Protein AF-A0A134AX77-F1 (afdb_monomer_lite)

Foldseek 3Di:
DDPVVVLVVQDDPVNLVVLLVVLVVCLVVPLQASLVSLLVLQLSLLQSLCVVLVNRDDPDDDQLRSLVVLCVSLCVVVPVPDPDPVSNVVSVVVSVVLSVLSVVSSVCNVQAHPPDDDDPPDDHDHSVVSVSSSVSSSVSSCVSNVSSVVVVVVVVD

Radius of gyration: 16.75 Å; chains: 1; bounding box: 50×28×46 Å

pLDDT: mean 83.15, std 15.01, range [40.41, 96.81]

Structure (mmCIF, N/CA/C/O backbone):
data_AF-A0A134AX77-F1
#
_entry.id   AF-A0A134AX77-F1
#
loop_
_atom_site.group_PDB
_atom_site.id
_atom_site.type_symbol
_atom_site.label_atom_id
_atom_site.label_alt_id
_atom_site.label_comp_id
_atom_site.label_asym_id
_atom_site.label_entity_id
_atom_site.label_seq_id
_atom_site.pdbx_PDB_ins_code
_atom_site.Cartn_x
_atom_site.Cartn_y
_atom_site.Cartn_z
_atom_site.occupancy
_atom_site.B_iso_or_equiv
_atom_site.auth_seq_id
_atom_site.auth_comp_id
_atom_site.auth_asym_id
_atom_site.auth_atom_id
_atom_site.pdbx_PDB_model_num
ATOM 1 N N . MET A 1 1 ? -23.413 15.682 -12.160 1.00 49.72 1 MET A N 1
ATOM 2 C CA . MET A 1 1 ? -22.556 14.997 -11.178 1.00 49.72 1 MET A CA 1
ATOM 3 C C . MET A 1 1 ? -21.421 15.934 -10.830 1.00 49.72 1 MET A C 1
ATOM 5 O O . MET A 1 1 ? -20.774 16.436 -11.743 1.00 49.72 1 MET A O 1
ATOM 9 N N . SER A 1 2 ? -21.248 16.246 -9.553 1.00 53.41 2 SER A N 1
ATOM 10 C CA . SER A 1 2 ? -20.130 17.052 -9.064 1.00 53.41 2 SER A CA 1
ATOM 11 C C . SER A 1 2 ? -18.805 16.296 -9.217 1.00 53.41 2 SER A C 1
ATOM 13 O O . SER A 1 2 ? -18.777 15.069 -9.271 1.00 53.41 2 SER A O 1
ATOM 15 N N . GLU A 1 3 ? -17.688 17.017 -9.261 1.00 41.66 3 GLU A N 1
ATOM 16 C CA . GLU A 1 3 ? -16.339 16.431 -9.313 1.00 41.66 3 GLU A CA 1
ATOM 17 C C . GLU A 1 3 ? -16.062 15.505 -8.106 1.00 41.66 3 GLU A C 1
ATOM 19 O O . GLU A 1 3 ? -15.388 14.484 -8.237 1.00 41.66 3 GLU A O 1
ATOM 24 N N . ALA A 1 4 ? -16.700 15.789 -6.963 1.00 43.28 4 ALA A N 1
ATOM 25 C CA . ALA A 1 4 ? -16.706 14.941 -5.771 1.00 43.28 4 ALA A CA 1
ATOM 26 C C . ALA A 1 4 ? -17.525 13.641 -5.945 1.00 43.28 4 ALA A C 1
ATOM 28 O O . ALA A 1 4 ? -17.131 12.592 -5.440 1.00 43.28 4 ALA A O 1
ATOM 29 N N . GLU A 1 5 ? -18.629 13.667 -6.700 1.00 41.72 5 GLU A N 1
ATOM 30 C CA . GLU A 1 5 ? -19.400 12.459 -7.053 1.00 41.72 5 GLU A CA 1
ATOM 31 C C . GLU A 1 5 ? -18.671 11.585 -8.085 1.00 41.72 5 GLU A C 1
ATOM 33 O O . GLU A 1 5 ? -18.833 10.368 -8.083 1.00 41.72 5 GLU A O 1
ATOM 38 N N . VAL A 1 6 ? -17.827 12.178 -8.936 1.00 48.06 6 VAL A N 1
ATOM 39 C CA . VAL A 1 6 ? -16.956 11.438 -9.868 1.00 48.06 6 VAL A CA 1
ATOM 40 C C . VAL A 1 6 ? -15.814 10.727 -9.128 1.00 48.06 6 VAL A C 1
ATOM 42 O O . VAL A 1 6 ? -15.389 9.656 -9.557 1.00 48.06 6 VAL A O 1
ATOM 45 N N . LEU A 1 7 ? -15.334 11.283 -8.010 1.00 43.44 7 LEU A N 1
ATOM 46 C CA . LEU A 1 7 ? -14.342 10.641 -7.134 1.00 43.44 7 LEU A CA 1
ATOM 47 C C . LEU A 1 7 ? -14.925 9.443 -6.372 1.00 43.44 7 LEU A C 1
ATOM 49 O O . LEU A 1 7 ? -14.319 8.377 -6.405 1.00 43.44 7 LEU A O 1
ATOM 53 N N . LYS A 1 8 ? -16.152 9.559 -5.843 1.00 40.41 8 LYS A N 1
ATOM 54 C CA . LYS A 1 8 ? -16.873 8.443 -5.192 1.00 40.41 8 LYS A CA 1
ATOM 55 C C . LYS A 1 8 ? -17.097 7.212 -6.083 1.00 40.41 8 LYS A C 1
ATOM 57 O O . LYS A 1 8 ? -17.348 6.128 -5.574 1.00 40.41 8 LYS A O 1
ATOM 62 N N . ILE A 1 9 ? -17.030 7.367 -7.407 1.00 47.91 9 ILE A N 1
ATOM 63 C CA . ILE A 1 9 ? -17.185 6.273 -8.384 1.00 47.91 9 ILE A CA 1
ATOM 64 C C . ILE A 1 9 ? -15.817 5.723 -8.844 1.00 47.91 9 ILE A C 1
ATOM 66 O O . ILE A 1 9 ? -15.750 4.678 -9.485 1.00 47.91 9 ILE A O 1
ATOM 70 N N . LYS A 1 10 ? -14.702 6.403 -8.540 1.00 55.91 10 LYS A N 1
ATOM 71 C CA . LYS A 1 10 ? -13.404 6.163 -9.196 1.00 55.91 10 LYS A CA 1
ATOM 72 C C . LYS A 1 10 ? -12.528 5.102 -8.551 1.00 55.91 10 LYS A C 1
ATOM 74 O O . LYS A 1 10 ? -11.723 4.506 -9.262 1.00 55.91 10 LYS A O 1
ATOM 79 N N . PHE A 1 11 ? -12.634 4.890 -7.246 1.00 73.19 11 PHE A N 1
ATOM 80 C CA . PHE A 1 11 ? -11.764 3.963 -6.534 1.00 73.19 11 PHE A CA 1
ATOM 81 C C . PHE A 1 11 ? -12.623 2.905 -5.841 1.00 73.19 11 PHE A C 1
ATOM 83 O O . PHE A 1 11 ? -1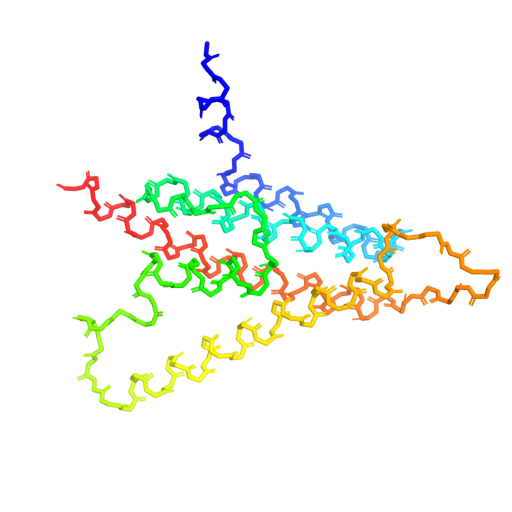3.159 3.107 -4.758 1.00 73.19 11 PHE A O 1
ATOM 90 N N . SER A 1 12 ? -12.804 1.789 -6.538 1.00 82.00 12 SER A N 1
ATOM 91 C CA . SER A 1 12 ? -13.576 0.626 -6.109 1.00 82.00 12 SER A CA 1
ATOM 92 C C . SER A 1 12 ? -12.698 -0.626 -6.094 1.00 82.00 12 SER A C 1
ATOM 94 O O . SER A 1 12 ? -11.565 -0.613 -6.586 1.00 82.00 12 SER A O 1
ATOM 96 N N . SER A 1 13 ? -13.228 -1.742 -5.595 1.00 83.94 13 SER A N 1
ATOM 97 C CA . SER A 1 13 ? -12.543 -3.037 -5.680 1.00 83.94 13 SER A CA 1
ATOM 98 C C . SER A 1 13 ? -12.225 -3.425 -7.134 1.00 83.94 13 SER A C 1
ATOM 100 O O . SER A 1 13 ? -11.155 -3.965 -7.412 1.00 83.94 13 SER A O 1
ATOM 102 N N . GLU A 1 14 ? -13.101 -3.088 -8.085 1.00 87.75 14 GLU A N 1
ATOM 103 C CA . GLU A 1 14 ? -12.871 -3.275 -9.523 1.00 87.75 14 GLU A CA 1
ATOM 104 C C . GLU A 1 14 ? -11.728 -2.393 -10.035 1.00 87.75 14 GLU A C 1
ATOM 106 O O . GLU A 1 14 ? -10.862 -2.877 -10.767 1.00 87.75 14 GLU A O 1
ATOM 111 N N . TYR A 1 15 ? -11.681 -1.119 -9.625 1.00 89.25 15 TYR A N 1
ATOM 112 C CA . TYR A 1 15 ? -10.572 -0.233 -9.976 1.00 89.25 15 TYR A CA 1
ATOM 113 C C . TYR A 1 15 ? -9.244 -0.778 -9.443 1.00 89.25 15 TYR A C 1
ATOM 115 O O . TYR A 1 15 ? -8.286 -0.880 -10.211 1.00 89.25 15 TYR A O 1
ATOM 123 N N . ILE A 1 16 ? -9.196 -1.182 -8.168 1.00 90.25 16 ILE A N 1
ATOM 124 C CA . ILE A 1 16 ? -8.001 -1.771 -7.552 1.00 90.25 16 ILE A CA 1
ATOM 125 C C . ILE A 1 16 ? -7.543 -2.976 -8.371 1.00 90.25 16 ILE A C 1
ATOM 127 O O . ILE A 1 16 ? -6.393 -3.002 -8.800 1.00 90.25 16 ILE A O 1
ATOM 131 N N . ASN A 1 17 ? -8.433 -3.929 -8.660 1.00 90.88 17 ASN A N 1
ATOM 132 C CA . ASN A 1 17 ? -8.090 -5.111 -9.453 1.00 90.88 17 ASN A CA 1
ATOM 133 C C . ASN A 1 17 ? -7.557 -4.738 -10.845 1.00 90.88 17 ASN A C 1
ATOM 135 O O . ASN A 1 17 ? -6.516 -5.248 -11.249 1.00 90.88 17 ASN A O 1
ATOM 139 N N . SER A 1 18 ? -8.175 -3.768 -11.525 1.00 93.00 18 SER A N 1
ATOM 140 C CA . SER A 1 18 ? -7.694 -3.306 -12.834 1.00 93.00 18 SER A CA 1
ATOM 141 C C . SER A 1 18 ?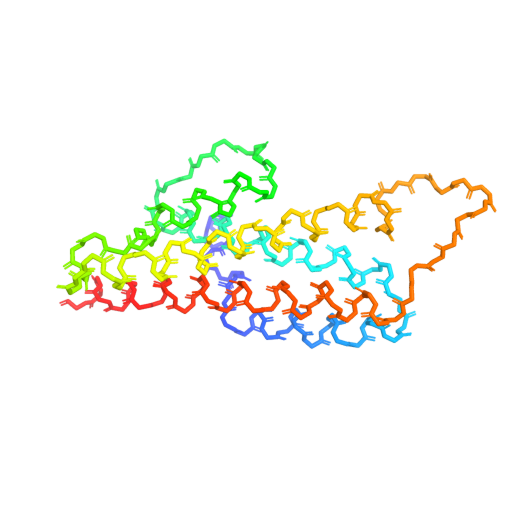 -6.284 -2.700 -12.779 1.00 93.00 18 SER A C 1
ATOM 143 O O . SER A 1 18 ? -5.473 -2.919 -13.679 1.00 93.00 18 SER A O 1
ATOM 145 N N . GLN A 1 19 ? -5.959 -1.958 -11.712 1.00 94.19 19 GLN A N 1
ATOM 146 C CA . GLN A 1 19 ? -4.616 -1.413 -11.511 1.00 94.19 19 GLN A CA 1
ATOM 147 C C . GLN A 1 19 ? -3.608 -2.512 -11.175 1.00 94.19 19 GLN A C 1
ATOM 149 O O . GLN A 1 19 ? -2.466 -2.439 -11.624 1.00 94.19 19 GLN A O 1
ATOM 154 N N . ILE A 1 20 ? -4.016 -3.533 -10.418 1.00 94.00 20 ILE A N 1
ATOM 155 C CA . ILE A 1 20 ? -3.182 -4.700 -10.118 1.00 94.00 20 ILE A CA 1
ATOM 156 C C . ILE A 1 20 ? -2.809 -5.431 -11.405 1.00 94.00 20 ILE A C 1
ATOM 158 O O . ILE A 1 20 ? -1.619 -5.619 -11.655 1.00 94.00 20 ILE A O 1
ATOM 162 N N . ASP A 1 21 ? -3.788 -5.771 -12.241 1.00 94.88 21 ASP A N 1
ATOM 163 C CA . ASP A 1 21 ? -3.549 -6.479 -13.502 1.00 94.88 21 ASP A CA 1
ATOM 164 C C . ASP A 1 21 ? -2.610 -5.678 -14.415 1.00 94.88 21 ASP A C 1
ATOM 166 O O . ASP A 1 21 ? -1.614 -6.202 -14.920 1.00 94.88 21 ASP A O 1
ATOM 170 N N . LEU A 1 22 ? -2.846 -4.366 -14.530 1.00 94.94 22 LEU A N 1
ATOM 171 C CA . LEU A 1 22 ? -1.982 -3.462 -15.286 1.00 94.94 22 LEU A CA 1
ATOM 172 C C . LEU A 1 22 ? -0.539 -3.450 -14.760 1.00 94.94 22 LEU A C 1
ATOM 174 O O . LEU A 1 22 ? 0.408 -3.503 -15.547 1.00 94.94 22 LEU A O 1
ATOM 178 N N . MET A 1 23 ? -0.347 -3.361 -13.442 1.00 95.25 23 MET A N 1
ATOM 179 C CA . MET A 1 23 ? 0.988 -3.382 -12.840 1.00 95.25 23 MET A CA 1
ATOM 180 C C . MET A 1 23 ? 1.699 -4.712 -13.090 1.00 95.25 23 MET A C 1
ATOM 182 O O . MET A 1 23 ? 2.889 -4.702 -13.405 1.00 95.25 23 MET A O 1
ATOM 186 N N . LEU A 1 24 ? 0.986 -5.838 -12.984 1.00 94.19 24 LEU A N 1
ATOM 187 C CA . LEU A 1 24 ? 1.537 -7.170 -13.234 1.00 94.19 24 LEU A CA 1
ATOM 188 C C . LEU A 1 24 ? 1.996 -7.328 -14.690 1.00 94.19 24 LEU A C 1
ATOM 190 O O . LEU A 1 24 ? 3.094 -7.825 -14.925 1.00 94.19 24 LEU A O 1
ATOM 194 N N . GLU A 1 25 ? 1.234 -6.826 -15.665 1.00 94.50 25 GLU A N 1
ATOM 195 C CA . GLU A 1 25 ? 1.682 -6.791 -17.065 1.00 94.50 25 GLU A CA 1
ATOM 196 C C . GLU A 1 25 ? 2.895 -5.868 -17.274 1.00 94.50 25 GLU A C 1
ATOM 198 O O . GLU A 1 25 ? 3.804 -6.158 -18.063 1.00 94.50 25 GLU A O 1
ATOM 203 N N . MET A 1 26 ? 2.921 -4.727 -16.581 1.00 92.50 26 MET A N 1
ATOM 204 C CA . MET A 1 26 ? 3.993 -3.742 -16.709 1.00 92.50 26 MET A CA 1
ATOM 205 C C . MET A 1 26 ? 5.315 -4.208 -16.117 1.00 92.50 26 MET A C 1
ATOM 207 O O . MET A 1 26 ? 6.356 -3.773 -16.600 1.00 92.50 26 MET A O 1
ATOM 211 N N . VAL A 1 27 ? 5.309 -5.101 -15.130 1.00 93.25 27 VAL A N 1
ATOM 212 C CA . VAL A 1 27 ? 6.542 -5.678 -14.577 1.00 93.25 27 VAL A CA 1
ATOM 213 C C . VAL A 1 27 ? 7.431 -6.265 -15.679 1.00 93.25 27 VAL A C 1
ATOM 215 O O . VAL A 1 27 ? 8.649 -6.106 -15.622 1.00 93.25 27 VAL A O 1
ATOM 218 N N . ASP A 1 28 ? 6.841 -6.905 -16.691 1.00 89.12 28 ASP A N 1
ATOM 219 C CA . ASP A 1 28 ? 7.578 -7.490 -17.813 1.00 89.12 28 ASP A CA 1
ATOM 220 C C . ASP A 1 28 ? 7.906 -6.479 -18.912 1.00 89.12 28 ASP A C 1
ATOM 222 O O . ASP A 1 28 ? 9.008 -6.477 -19.462 1.00 89.12 28 ASP A O 1
ATOM 226 N N . ARG A 1 29 ? 6.949 -5.609 -19.244 1.00 91.38 29 ARG A N 1
ATOM 227 C CA . ARG A 1 29 ? 7.072 -4.688 -20.384 1.00 91.38 29 ARG A CA 1
ATOM 228 C C . ARG A 1 29 ? 7.872 -3.432 -20.054 1.00 91.38 29 ARG A C 1
ATOM 230 O O . ARG A 1 29 ? 8.618 -2.931 -20.891 1.00 91.38 29 ARG A O 1
ATOM 237 N N . ASN A 1 30 ? 7.675 -2.889 -18.857 1.00 90.94 30 ASN A N 1
ATOM 238 C CA . ASN A 1 30 ? 8.284 -1.653 -18.387 1.00 90.94 30 ASN A CA 1
ATOM 239 C C . ASN A 1 30 ? 8.355 -1.623 -16.842 1.00 90.94 30 ASN A C 1
ATOM 241 O O . ASN A 1 30 ? 7.520 -0.983 -16.192 1.00 90.94 30 ASN A O 1
ATOM 245 N N . PRO A 1 31 ? 9.376 -2.271 -16.243 1.00 91.38 31 PRO A N 1
ATOM 246 C CA . PRO A 1 31 ? 9.553 -2.335 -14.790 1.00 91.38 31 PRO A CA 1
ATOM 247 C C . PRO A 1 31 ? 9.554 -0.961 -14.100 1.00 91.38 31 PRO A C 1
ATOM 249 O O . PRO A 1 31 ? 9.077 -0.820 -12.978 1.00 91.38 31 PRO A O 1
ATOM 252 N N . THR A 1 32 ? 10.079 0.068 -14.772 1.00 90.12 32 THR A N 1
ATOM 253 C CA . THR A 1 32 ? 10.119 1.439 -14.246 1.00 90.12 32 THR A CA 1
ATOM 254 C C . THR A 1 32 ? 8.721 2.040 -14.095 1.00 90.12 32 THR A C 1
ATOM 256 O O . THR A 1 32 ? 8.439 2.676 -13.078 1.00 90.12 32 THR A O 1
ATOM 259 N N . GLU A 1 33 ? 7.839 1.828 -15.072 1.00 91.50 33 GLU A N 1
ATOM 260 C CA . GLU A 1 33 ? 6.441 2.265 -14.976 1.00 91.50 33 GLU A CA 1
ATOM 261 C C . GLU A 1 33 ? 5.672 1.477 -13.915 1.00 91.50 33 GLU A C 1
ATOM 263 O O . GLU A 1 33 ? 4.917 2.073 -13.149 1.00 91.50 33 GLU A O 1
ATOM 268 N N . ALA A 1 34 ? 5.921 0.167 -13.792 1.00 93.94 34 ALA A N 1
ATOM 269 C CA . ALA A 1 34 ? 5.301 -0.652 -12.749 1.00 93.94 34 ALA A CA 1
ATOM 270 C C . ALA A 1 34 ? 5.570 -0.085 -11.341 1.00 93.94 34 ALA A C 1
ATOM 272 O O . ALA A 1 34 ? 4.645 0.066 -10.549 1.00 93.94 34 ALA A O 1
ATOM 273 N N . ILE A 1 35 ? 6.813 0.324 -11.053 1.00 93.19 35 ILE A N 1
ATOM 274 C CA . ILE A 1 35 ? 7.187 0.955 -9.773 1.00 93.19 35 ILE A CA 1
ATOM 275 C C . ILE A 1 35 ? 6.458 2.293 -9.566 1.00 93.19 35 ILE A C 1
ATOM 277 O O . ILE A 1 35 ? 6.018 2.599 -8.456 1.00 93.19 35 ILE A O 1
ATOM 281 N N . GLY A 1 36 ? 6.330 3.102 -10.624 1.00 92.88 36 GLY A N 1
ATOM 282 C CA . GLY A 1 36 ? 5.571 4.354 -10.582 1.00 92.88 36 GLY A CA 1
ATOM 283 C C . GLY A 1 36 ? 4.116 4.115 -10.182 1.00 92.88 36 GLY A C 1
ATOM 284 O O . GLY A 1 36 ? 3.632 4.711 -9.217 1.00 92.88 36 GLY A O 1
ATOM 285 N N . LYS A 1 37 ? 3.465 3.159 -10.850 1.00 93.81 37 LYS A N 1
ATOM 286 C CA . LYS A 1 37 ? 2.077 2.772 -10.579 1.00 93.81 37 LYS A CA 1
ATOM 287 C C . LYS A 1 37 ? 1.868 2.182 -9.193 1.00 93.81 37 LYS A C 1
ATOM 289 O O . LYS A 1 37 ? 0.855 2.482 -8.569 1.00 93.81 37 LYS A O 1
ATOM 294 N N . SER A 1 38 ? 2.834 1.433 -8.662 1.00 95.50 38 SER A N 1
ATOM 295 C CA . SER A 1 38 ? 2.772 0.925 -7.285 1.00 95.50 38 SER A CA 1
ATOM 296 C C . SER A 1 38 ? 2.598 2.042 -6.261 1.00 95.50 38 SER A C 1
ATOM 298 O O . SER A 1 38 ? 1.818 1.903 -5.319 1.00 95.50 38 SER A O 1
ATOM 300 N N . LYS A 1 39 ? 3.304 3.164 -6.447 1.00 94.44 39 LYS A N 1
ATOM 301 C CA . LYS A 1 39 ? 3.152 4.351 -5.600 1.00 94.44 39 LYS A CA 1
ATOM 302 C C . LYS A 1 39 ? 1.795 5.022 -5.824 1.00 94.44 39 LYS A C 1
ATOM 304 O O . LYS A 1 39 ? 1.124 5.346 -4.850 1.00 94.44 39 LYS A O 1
ATOM 309 N N . GLU A 1 40 ? 1.400 5.223 -7.079 1.00 93.94 40 GLU A N 1
ATOM 310 C CA . GLU A 1 40 ? 0.150 5.911 -7.437 1.00 93.94 40 GLU A CA 1
ATOM 311 C C . GLU A 1 40 ? -1.098 5.179 -6.932 1.00 93.94 40 GLU A C 1
ATOM 313 O O . GLU A 1 40 ? -2.000 5.823 -6.394 1.00 93.94 40 GLU A O 1
ATOM 318 N N . LEU A 1 41 ? -1.139 3.846 -7.048 1.00 95.06 41 LEU A N 1
ATOM 319 C CA . LEU A 1 41 ? -2.234 3.027 -6.525 1.00 95.06 41 LEU A CA 1
ATOM 320 C C . LEU A 1 41 ? -2.377 3.214 -5.013 1.00 95.06 41 LEU A C 1
ATOM 322 O O . LEU A 1 41 ? -3.476 3.463 -4.520 1.00 95.06 41 LEU A O 1
ATOM 326 N N . LEU A 1 42 ? -1.261 3.134 -4.287 1.00 95.38 42 LEU A N 1
ATOM 327 C CA . LEU A 1 42 ? -1.259 3.263 -2.836 1.00 95.38 42 LEU A CA 1
ATOM 328 C C . LEU A 1 42 ? -1.651 4.681 -2.386 1.00 95.38 42 LEU A C 1
ATOM 330 O O . LEU A 1 42 ? -2.443 4.828 -1.459 1.00 95.38 42 LEU A O 1
ATOM 334 N N . GLU A 1 43 ? -1.154 5.727 -3.058 1.00 93.62 43 GLU A N 1
ATOM 335 C CA . GLU A 1 43 ? -1.564 7.113 -2.784 1.00 93.62 43 GLU A CA 1
ATOM 336 C C . GLU A 1 43 ? -3.057 7.325 -3.044 1.00 93.62 43 GLU A C 1
ATOM 338 O O . GLU A 1 43 ? -3.726 7.985 -2.250 1.00 93.62 43 GLU A O 1
ATOM 343 N N . SER A 1 44 ? -3.575 6.756 -4.133 1.00 92.62 44 SER A N 1
ATOM 344 C CA . SER A 1 44 ? -4.992 6.852 -4.489 1.00 92.62 44 SER A CA 1
ATOM 345 C C . SER A 1 44 ? -5.869 6.147 -3.455 1.00 92.62 44 SER A C 1
ATOM 347 O O . SER A 1 44 ? -6.835 6.741 -2.989 1.00 92.62 44 SER A O 1
ATOM 349 N N . CYS A 1 45 ? -5.475 4.945 -3.017 1.00 94.56 45 CYS A N 1
ATOM 350 C CA . CYS A 1 45 ? -6.171 4.194 -1.972 1.00 94.56 45 CYS A CA 1
ATOM 351 C C . CYS A 1 45 ? -6.271 4.987 -0.669 1.00 94.56 45 CYS A C 1
ATOM 353 O O . CYS A 1 45 ? -7.358 5.225 -0.150 1.00 94.56 45 CYS A O 1
ATOM 355 N N . CYS A 1 46 ? -5.130 5.455 -0.161 1.00 93.31 46 CYS A N 1
ATOM 356 C CA . CYS A 1 46 ? -5.086 6.198 1.089 1.00 93.31 46 CYS A CA 1
ATOM 357 C C . CYS A 1 46 ? -5.890 7.503 1.030 1.00 93.31 46 CYS A C 1
ATOM 359 O O . CYS A 1 46 ? -6.600 7.831 1.978 1.00 93.31 46 CYS A O 1
ATOM 361 N N . LYS A 1 47 ? -5.791 8.249 -0.081 1.00 90.81 47 LYS A N 1
ATOM 362 C CA . LYS A 1 47 ? -6.583 9.470 -0.280 1.00 90.81 47 LYS A CA 1
ATOM 363 C C . LYS A 1 47 ? -8.071 9.160 -0.269 1.00 90.81 47 LYS A C 1
ATOM 365 O O . LYS A 1 47 ? -8.811 9.846 0.425 1.00 90.81 47 LYS A O 1
ATOM 370 N N . GLU A 1 48 ? -8.498 8.124 -0.987 1.00 90.69 48 GLU A N 1
ATOM 371 C CA . GLU A 1 48 ? -9.908 7.749 -1.037 1.00 90.69 48 GLU A CA 1
ATOM 372 C C . GLU A 1 48 ? -10.446 7.371 0.348 1.00 90.69 48 GLU A C 1
ATOM 374 O O . GLU A 1 48 ? -11.496 7.866 0.755 1.00 90.69 48 GLU A O 1
ATOM 379 N N . ILE A 1 49 ? -9.710 6.555 1.106 1.00 91.81 49 ILE A N 1
ATOM 380 C CA . ILE A 1 49 ? -10.103 6.151 2.462 1.00 91.81 49 ILE A CA 1
ATOM 381 C C . ILE A 1 49 ? -10.258 7.377 3.370 1.00 91.81 49 ILE A C 1
ATOM 383 O O . ILE A 1 49 ? -11.307 7.564 3.987 1.00 91.81 49 ILE A O 1
ATOM 387 N N . CYS A 1 50 ? -9.246 8.250 3.432 1.00 89.50 50 CYS A N 1
ATOM 388 C CA . CYS A 1 50 ? -9.311 9.452 4.266 1.00 89.50 50 CYS A CA 1
ATOM 389 C C . CYS A 1 50 ? -10.439 10.400 3.828 1.00 89.50 50 CYS A C 1
ATOM 391 O O . CYS A 1 50 ? -11.097 10.998 4.679 1.00 89.50 50 CYS A O 1
ATOM 393 N N . ASN A 1 51 ? -10.697 10.518 2.520 1.00 87.19 51 ASN A N 1
ATOM 394 C CA . ASN A 1 51 ? -11.793 11.328 1.986 1.00 87.19 51 ASN A CA 1
ATOM 395 C C . ASN A 1 51 ? -13.160 10.799 2.431 1.00 87.19 51 ASN A C 1
ATOM 397 O O . ASN A 1 51 ? -13.995 11.585 2.877 1.00 87.19 51 ASN A O 1
ATOM 401 N N . ASN A 1 52 ? -13.386 9.484 2.337 1.00 88.25 52 ASN A N 1
ATOM 402 C CA . ASN A 1 52 ? -14.661 8.870 2.721 1.00 88.25 52 ASN A CA 1
ATOM 403 C C . ASN A 1 52 ? -14.898 8.907 4.235 1.00 88.25 52 ASN A C 1
ATOM 405 O O . ASN A 1 52 ? -16.042 9.022 4.667 1.00 88.25 52 ASN A O 1
ATOM 409 N N . LEU A 1 53 ? -13.834 8.879 5.040 1.00 87.75 53 LEU A N 1
ATOM 410 C CA . LEU A 1 53 ? -13.920 9.026 6.497 1.00 87.75 53 LEU A CA 1
ATOM 411 C C . LEU A 1 53 ? -14.002 10.492 6.965 1.00 87.75 53 LEU A C 1
ATOM 413 O O . LEU A 1 53 ? -14.107 10.740 8.162 1.00 87.75 53 LEU A O 1
ATOM 417 N N . GLY A 1 54 ? -13.966 11.468 6.049 1.00 82.50 54 GLY A N 1
ATOM 418 C CA . GLY A 1 54 ? -14.033 12.897 6.382 1.00 82.50 54 GLY A CA 1
ATOM 419 C C . GLY A 1 54 ? -12.753 13.469 7.007 1.00 82.50 54 GLY A C 1
ATOM 420 O O . GLY A 1 54 ? -12.747 14.608 7.463 1.00 82.50 54 GLY A O 1
ATOM 421 N N . GLU A 1 55 ? -11.653 12.719 6.984 1.00 77.50 55 GLU A N 1
ATOM 422 C CA . GLU A 1 55 ? -10.360 13.049 7.604 1.00 77.50 55 GLU A CA 1
ATOM 423 C C . GLU A 1 55 ? -9.378 13.668 6.593 1.00 77.50 55 GLU A C 1
ATOM 425 O O . GLU A 1 55 ? -8.161 13.468 6.645 1.00 77.50 55 GLU A O 1
ATOM 430 N N . ASN A 1 56 ? -9.908 14.408 5.618 1.00 64.62 56 ASN A N 1
ATOM 431 C CA . ASN A 1 56 ? -9.135 14.936 4.503 1.00 64.62 56 ASN A CA 1
ATOM 432 C C . ASN A 1 56 ? -8.088 15.953 5.000 1.00 64.62 56 ASN A C 1
ATOM 434 O O . ASN A 1 56 ? -8.398 17.100 5.332 1.00 64.62 56 ASN A O 1
ATOM 438 N N . LYS A 1 57 ? -6.826 15.522 5.095 1.00 62.50 57 LYS A N 1
ATOM 439 C CA . LYS A 1 57 ? -5.701 16.363 5.515 1.00 62.50 57 LYS A CA 1
ATOM 440 C C . LYS A 1 57 ? -4.839 16.732 4.316 1.00 62.50 57 LYS A C 1
ATOM 442 O O . LYS A 1 57 ? -4.405 15.853 3.587 1.00 62.50 57 LYS A O 1
ATOM 447 N N . LYS A 1 58 ? -4.535 18.037 4.221 1.00 60.62 58 LYS A N 1
ATOM 448 C CA . LYS A 1 58 ? -3.509 18.722 3.398 1.00 60.62 58 LYS A CA 1
ATOM 449 C C . LYS A 1 58 ? -3.072 17.980 2.123 1.00 60.62 58 LYS A C 1
ATOM 451 O O . LYS A 1 58 ? -2.319 17.016 2.202 1.00 60.62 58 LYS A O 1
ATOM 456 N N . ASP A 1 59 ? -3.333 18.583 0.964 1.00 63.91 59 ASP A N 1
ATOM 457 C CA . ASP A 1 59 ? -3.033 18.062 -0.387 1.00 63.91 59 ASP A CA 1
ATOM 458 C C . ASP A 1 59 ? -1.587 17.593 -0.679 1.00 63.91 59 ASP A C 1
ATOM 460 O O . ASP A 1 59 ? -1.344 16.957 -1.702 1.00 63.91 59 ASP A O 1
ATOM 464 N N . ASN A 1 60 ? -0.616 17.845 0.205 1.00 72.12 60 ASN A N 1
ATOM 465 C CA . ASN A 1 60 ? 0.815 17.644 -0.052 1.00 72.12 60 ASN A CA 1
ATOM 466 C C . ASN A 1 60 ? 1.515 16.677 0.922 1.00 72.12 60 ASN A C 1
ATOM 468 O O . ASN A 1 60 ? 2.709 16.827 1.196 1.00 72.12 60 ASN A O 1
ATOM 472 N N . LEU A 1 61 ? 0.805 15.692 1.477 1.00 81.81 61 LEU A N 1
ATOM 473 C CA . LEU A 1 61 ? 1.453 14.648 2.278 1.00 81.81 61 LEU A CA 1
ATOM 474 C C . LEU A 1 61 ? 2.342 13.748 1.409 1.00 81.81 61 LEU A C 1
ATOM 476 O O . LEU A 1 61 ? 1.947 13.303 0.332 1.00 81.81 61 LEU A O 1
ATOM 480 N N . LYS A 1 62 ? 3.542 13.427 1.908 1.00 87.94 62 LYS A N 1
ATOM 481 C CA . LYS A 1 62 ? 4.369 12.359 1.327 1.00 87.94 62 LYS A CA 1
ATOM 482 C C . LYS A 1 62 ? 3.685 11.009 1.546 1.00 87.94 62 LYS A C 1
ATOM 484 O O . LYS A 1 62 ? 3.029 10.826 2.571 1.00 87.94 62 LYS A O 1
ATOM 489 N N . LEU A 1 63 ? 3.931 10.035 0.666 1.00 90.12 63 LEU A N 1
ATOM 490 C CA . LEU A 1 63 ? 3.326 8.699 0.750 1.00 90.12 63 LEU A CA 1
ATOM 491 C C . LEU A 1 63 ? 3.431 8.074 2.157 1.00 90.12 63 LEU A C 1
ATOM 493 O O . LEU A 1 63 ? 2.442 7.599 2.702 1.00 90.12 63 LEU A O 1
ATOM 497 N N . THR A 1 64 ? 4.603 8.123 2.793 1.00 90.19 64 THR A N 1
ATOM 498 C CA . THR A 1 64 ? 4.794 7.554 4.141 1.00 90.19 64 THR A CA 1
ATOM 499 C C . THR A 1 64 ? 3.968 8.250 5.221 1.00 90.19 64 THR A C 1
ATOM 501 O O . THR A 1 64 ? 3.553 7.612 6.184 1.00 90.19 64 THR A O 1
ATOM 504 N N . GLN A 1 65 ? 3.724 9.554 5.084 1.00 91.00 65 GLN A N 1
ATOM 505 C CA . GLN A 1 65 ? 2.856 10.301 5.994 1.00 91.00 65 GLN A CA 1
ATOM 506 C C . GLN A 1 65 ? 1.394 9.951 5.731 1.00 91.00 65 GLN A C 1
ATOM 508 O O . GLN A 1 65 ? 0.650 9.705 6.671 1.00 91.00 65 GLN A O 1
ATOM 513 N N . LEU A 1 66 ? 1.013 9.871 4.458 1.00 92.38 66 LEU A N 1
ATOM 514 C CA . LEU A 1 66 ? -0.334 9.530 4.030 1.00 92.38 66 LEU A CA 1
ATOM 515 C C . LEU A 1 66 ? -0.753 8.128 4.514 1.00 92.38 66 LEU A C 1
ATOM 517 O O . LEU A 1 66 ? -1.830 7.982 5.085 1.00 92.38 66 LEU A O 1
ATOM 521 N N . VAL A 1 67 ? 0.118 7.120 4.391 1.00 93.88 67 VAL A N 1
ATOM 522 C CA . VAL A 1 67 ? -0.140 5.759 4.903 1.00 93.88 67 VAL A CA 1
ATOM 523 C C . VAL A 1 67 ? -0.303 5.758 6.425 1.00 93.88 67 VAL A C 1
ATOM 525 O O . VAL A 1 67 ? -1.262 5.184 6.937 1.00 93.88 67 VAL A O 1
ATOM 528 N N . LYS A 1 68 ? 0.575 6.455 7.162 1.00 91.44 68 LYS A N 1
ATOM 529 C CA . LYS A 1 68 ? 0.455 6.587 8.625 1.00 91.44 68 LYS A CA 1
ATOM 530 C C . LYS A 1 68 ? -0.858 7.238 9.046 1.00 91.44 68 LYS A C 1
ATOM 532 O O . LYS A 1 68 ? -1.476 6.785 10.001 1.00 91.44 68 LYS A O 1
ATOM 537 N N . GLU A 1 69 ? -1.269 8.302 8.364 1.00 91.06 69 GLU A N 1
ATOM 538 C CA . GLU A 1 69 ? -2.554 8.945 8.641 1.00 91.06 69 GLU A CA 1
ATOM 539 C C . GLU A 1 69 ? -3.723 8.023 8.282 1.00 91.06 69 GLU A C 1
ATOM 541 O O . GLU A 1 69 ? -4.677 7.961 9.046 1.00 91.06 69 GLU A O 1
ATOM 546 N N . THR A 1 70 ? -3.623 7.231 7.212 1.00 93.38 70 THR A N 1
ATOM 547 C CA . THR A 1 70 ? -4.664 6.253 6.844 1.00 93.38 70 THR A CA 1
ATOM 548 C C . THR A 1 70 ? -4.856 5.204 7.939 1.00 93.38 70 THR A C 1
ATOM 550 O O . THR A 1 70 ? -5.985 4.965 8.353 1.00 93.38 70 THR A O 1
ATOM 553 N N . PHE A 1 71 ? -3.768 4.641 8.486 1.00 92.44 71 PHE A N 1
ATOM 554 C CA . PHE A 1 71 ? -3.851 3.735 9.641 1.00 92.44 71 PHE A CA 1
ATOM 555 C C . PHE A 1 71 ? -4.553 4.392 10.838 1.00 92.44 71 PHE A C 1
ATOM 557 O O . PHE A 1 71 ? -5.373 3.751 11.488 1.00 92.44 71 PHE A O 1
ATOM 564 N N . LYS A 1 72 ? -4.292 5.679 11.107 1.00 89.62 72 LYS A N 1
ATOM 565 C CA . LYS A 1 72 ? -4.986 6.417 12.176 1.00 89.62 72 LYS A CA 1
ATOM 566 C C . LYS A 1 72 ? -6.472 6.621 11.881 1.00 89.62 72 LYS A C 1
ATOM 568 O O . LYS A 1 72 ? -7.279 6.431 12.782 1.00 89.62 72 LYS A O 1
ATOM 573 N N . CYS A 1 73 ? -6.832 6.982 10.647 1.00 89.50 73 CYS A N 1
ATOM 574 C CA . CYS A 1 73 ? -8.228 7.175 10.235 1.00 89.50 73 CYS A CA 1
ATOM 575 C C . CYS A 1 73 ? -9.029 5.876 10.383 1.00 89.50 73 CYS A C 1
ATOM 577 O O . CYS A 1 73 ? -10.148 5.885 10.885 1.00 89.50 73 CYS A O 1
ATOM 579 N N . LEU A 1 74 ? -8.410 4.752 10.017 1.00 90.19 74 LEU A N 1
ATOM 580 C CA . LEU A 1 74 ? -8.968 3.411 10.182 1.00 90.19 74 LEU A CA 1
ATOM 581 C C . LEU A 1 74 ? -8.919 2.902 11.628 1.00 90.19 74 LEU A C 1
ATOM 583 O O . LEU A 1 74 ? -9.422 1.816 11.897 1.00 90.19 74 LEU A O 1
ATOM 587 N N . LYS A 1 75 ? -8.319 3.663 12.555 1.00 88.25 75 LYS A N 1
ATOM 588 C CA . LYS A 1 75 ? -8.077 3.261 13.945 1.00 88.25 75 LYS A CA 1
ATOM 589 C C . LYS A 1 75 ? -7.377 1.903 14.010 1.00 88.25 75 LYS A C 1
ATOM 591 O O . LYS A 1 75 ? -7.884 0.985 14.630 1.00 88.25 75 LYS A O 1
ATOM 596 N N . ILE A 1 76 ? -6.243 1.753 13.327 1.00 87.19 76 ILE A N 1
ATOM 597 C CA . ILE A 1 76 ? -5.451 0.517 13.312 1.00 87.19 76 ILE A CA 1
ATOM 598 C C . ILE A 1 76 ? -4.109 0.742 14.038 1.00 87.19 76 ILE A C 1
ATOM 600 O O . ILE A 1 76 ? -3.360 1.647 13.650 1.00 87.19 76 ILE A O 1
ATOM 604 N N . PRO A 1 77 ? -3.745 -0.116 15.015 1.00 76.56 77 PRO A N 1
ATOM 605 C CA . PRO A 1 77 ? -4.604 -1.133 15.634 1.00 76.56 77 PRO A CA 1
ATOM 606 C C . PRO A 1 77 ? -5.814 -0.500 16.328 1.00 76.56 77 PRO A C 1
ATOM 608 O O . PRO A 1 77 ? -5.724 0.615 16.844 1.00 76.56 77 PRO A O 1
ATOM 611 N N . ASN A 1 78 ? -6.944 -1.208 16.330 1.00 73.25 78 ASN A N 1
ATOM 612 C CA . ASN A 1 78 ? -8.155 -0.718 16.976 1.00 73.25 78 ASN A CA 1
ATOM 613 C C . ASN A 1 78 ? -8.028 -0.924 18.475 1.00 73.25 78 ASN A C 1
ATOM 615 O O . ASN A 1 78 ? -8.201 -2.036 18.961 1.00 73.25 78 ASN A O 1
ATOM 619 N N . GLU A 1 79 ? -7.752 0.163 19.195 1.00 66.50 79 GLU A N 1
ATOM 620 C CA . GLU A 1 79 ? -7.572 0.153 20.650 1.00 66.50 79 GLU A CA 1
ATOM 621 C C . GLU A 1 79 ? -8.752 -0.491 21.397 1.00 66.50 79 GLU A C 1
ATOM 623 O O . GLU A 1 79 ? -8.557 -1.066 22.461 1.00 66.50 79 GLU A O 1
ATOM 628 N N . ASN A 1 80 ? -9.957 -0.475 20.813 1.00 63.97 80 ASN A N 1
ATOM 629 C CA . ASN A 1 80 ? -11.159 -1.063 21.407 1.00 63.97 80 ASN A CA 1
ATOM 630 C C . ASN A 1 80 ? -11.373 -2.550 21.064 1.00 63.97 80 ASN A C 1
ATOM 632 O O . ASN A 1 80 ? -12.303 -3.154 21.593 1.00 63.97 80 ASN A O 1
ATOM 636 N N . MET A 1 81 ? -10.577 -3.128 20.158 1.00 63.22 81 MET A N 1
ATOM 637 C CA . MET A 1 81 ? -10.654 -4.545 19.759 1.00 63.22 81 MET A CA 1
ATOM 638 C C . MET A 1 81 ? -9.424 -5.360 20.161 1.00 63.22 81 MET A C 1
ATOM 640 O O . MET A 1 81 ? -9.427 -6.571 19.970 1.00 63.22 81 MET A O 1
ATOM 644 N N . ILE A 1 82 ? -8.398 -4.719 20.720 1.00 67.38 82 ILE A N 1
ATOM 645 C CA . ILE A 1 82 ? -7.238 -5.409 21.283 1.00 67.38 82 ILE A CA 1
ATOM 646 C C . ILE A 1 82 ? -7.701 -6.254 22.473 1.00 67.38 82 ILE A C 1
ATOM 648 O O . ILE A 1 82 ? -8.235 -5.724 23.449 1.00 67.38 82 ILE A O 1
ATOM 652 N N . ILE A 1 83 ? -7.473 -7.563 22.394 1.00 67.69 83 ILE A N 1
ATOM 653 C CA . ILE A 1 83 ? -7.848 -8.530 23.428 1.00 67.69 83 ILE A CA 1
ATOM 654 C C . ILE A 1 83 ? -6.820 -8.508 24.570 1.00 67.69 83 ILE A C 1
ATOM 656 O O . ILE A 1 83 ? -7.201 -8.629 25.736 1.00 67.69 83 ILE A O 1
ATOM 660 N N . ASP A 1 84 ? -5.529 -8.315 24.257 1.00 81.38 84 ASP A N 1
ATOM 661 C CA . ASP A 1 84 ? -4.446 -8.186 25.241 1.00 81.38 84 ASP A CA 1
ATOM 662 C C . ASP A 1 84 ? -3.204 -7.404 24.737 1.00 81.38 84 ASP A C 1
ATOM 664 O O . ASP A 1 84 ? -3.067 -7.061 23.561 1.00 81.38 84 ASP A O 1
ATOM 668 N N . GLU A 1 85 ? -2.257 -7.130 25.645 1.00 85.00 85 GLU A N 1
ATOM 669 C CA . GLU A 1 85 ? -0.997 -6.423 25.341 1.00 85.00 85 GLU A CA 1
ATOM 670 C C . GLU A 1 85 ? -0.108 -7.145 24.308 1.00 85.00 85 GLU A C 1
ATOM 672 O O .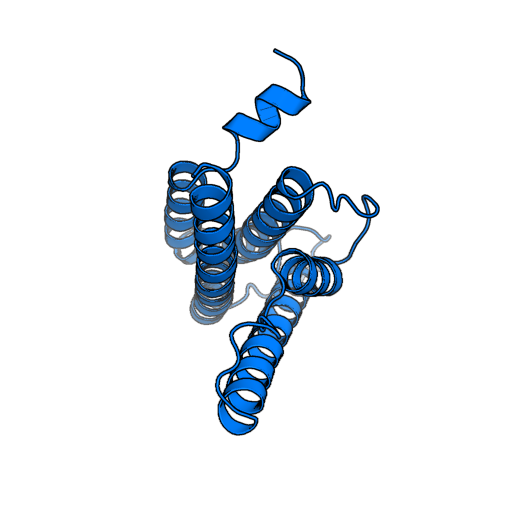 GLU A 1 85 ? 0.702 -6.512 23.621 1.00 85.00 85 GLU A O 1
ATOM 677 N N . THR A 1 86 ? -0.224 -8.471 24.191 1.00 87.94 86 THR A N 1
ATOM 678 C CA . THR A 1 86 ? 0.555 -9.262 23.231 1.00 87.94 86 THR A CA 1
ATOM 679 C C . THR A 1 86 ? 0.033 -9.041 21.818 1.00 87.94 86 THR A C 1
ATOM 681 O O . THR A 1 86 ? 0.830 -8.801 20.907 1.00 87.94 86 THR A O 1
ATOM 684 N N . GLU A 1 87 ? -1.286 -9.072 21.637 1.00 84.56 87 GLU A N 1
ATOM 685 C CA . GLU A 1 87 ? -1.933 -8.763 20.365 1.00 84.56 87 GLU A CA 1
ATOM 686 C C . GLU A 1 87 ? -1.581 -7.346 19.897 1.00 84.56 87 GLU A C 1
ATOM 688 O O . GLU A 1 87 ? -1.107 -7.177 18.770 1.00 84.56 87 GLU A O 1
ATOM 693 N N . ASP A 1 88 ? -1.702 -6.343 20.776 1.00 85.25 88 ASP A N 1
ATOM 694 C CA . ASP A 1 88 ? -1.340 -4.952 20.466 1.00 85.25 88 ASP A CA 1
ATOM 695 C C . ASP A 1 88 ? 0.091 -4.844 19.926 1.00 85.25 88 ASP A C 1
ATOM 697 O O . ASP A 1 88 ? 0.348 -4.241 18.879 1.00 85.25 88 ASP A O 1
ATOM 701 N N . LYS A 1 89 ? 1.041 -5.487 20.614 1.00 88.69 89 LYS A N 1
ATOM 702 C CA . LYS A 1 89 ? 2.450 -5.482 20.221 1.00 88.69 89 LYS A CA 1
ATOM 703 C C . LYS A 1 89 ? 2.664 -6.119 18.847 1.00 88.69 89 LYS A C 1
ATOM 705 O O . LYS A 1 89 ? 3.432 -5.579 18.045 1.00 88.69 89 LYS A O 1
ATOM 710 N N . ILE A 1 90 ? 2.003 -7.243 18.565 1.00 89.88 90 ILE A N 1
ATOM 711 C CA . ILE A 1 90 ? 2.110 -7.946 17.278 1.00 89.88 90 ILE A CA 1
ATOM 712 C C . ILE A 1 90 ? 1.538 -7.082 16.150 1.00 89.88 90 ILE A C 1
ATOM 714 O O . ILE A 1 90 ? 2.200 -6.889 15.126 1.00 89.88 90 ILE A O 1
ATOM 718 N N . VAL A 1 91 ? 0.351 -6.500 16.337 1.00 86.56 91 VAL A N 1
ATOM 719 C CA . VAL A 1 91 ? -0.277 -5.660 15.308 1.00 86.56 91 VAL A CA 1
ATOM 720 C C . VAL A 1 91 ? 0.537 -4.383 15.076 1.00 86.56 91 VAL A C 1
ATOM 722 O O . VAL A 1 91 ? 0.779 -4.006 13.925 1.00 86.56 91 VAL A O 1
ATOM 725 N N . LYS A 1 92 ? 1.060 -3.747 16.132 1.00 88.00 92 LYS A N 1
ATOM 726 C CA . LYS A 1 92 ? 1.980 -2.598 16.013 1.00 88.00 92 LYS A CA 1
ATOM 727 C C . LYS A 1 92 ? 3.258 -2.948 15.257 1.00 88.00 92 LYS A C 1
ATOM 729 O O . LYS A 1 92 ? 3.725 -2.152 14.443 1.00 88.00 92 LYS A O 1
ATOM 734 N N . GLN A 1 93 ? 3.815 -4.137 15.477 1.00 92.69 93 GLN A N 1
ATOM 735 C CA . GLN A 1 93 ? 4.978 -4.602 14.725 1.00 92.69 93 GLN A CA 1
ATOM 736 C C . GLN A 1 93 ? 4.658 -4.739 13.229 1.00 92.69 93 GLN A C 1
ATOM 738 O O . GLN A 1 93 ? 5.396 -4.205 12.399 1.00 92.69 93 GLN A O 1
ATOM 743 N N . ILE A 1 94 ? 3.548 -5.396 12.879 1.00 91.31 94 ILE A N 1
ATOM 744 C CA . ILE A 1 94 ? 3.141 -5.611 11.481 1.00 91.31 94 ILE A CA 1
ATOM 745 C C . ILE A 1 94 ? 2.852 -4.276 10.788 1.00 91.31 94 ILE A C 1
ATOM 747 O O . ILE A 1 94 ? 3.402 -3.995 9.724 1.00 91.31 94 ILE A O 1
ATOM 751 N N . THR A 1 95 ? 2.043 -3.412 11.401 1.00 88.31 95 THR A N 1
ATOM 752 C CA . THR A 1 95 ? 1.718 -2.077 10.864 1.00 88.31 95 THR A CA 1
ATOM 753 C C . THR A 1 95 ? 2.957 -1.183 10.747 1.00 88.31 95 THR A C 1
ATOM 755 O O . THR A 1 95 ? 3.093 -0.415 9.791 1.00 88.31 95 THR A O 1
ATOM 758 N N . GLY A 1 96 ? 3.923 -1.321 11.660 1.00 91.19 96 GLY A N 1
ATOM 759 C CA . GLY A 1 96 ? 5.250 -0.719 11.543 1.00 91.19 96 GLY A CA 1
ATOM 760 C C . GLY A 1 96 ? 6.003 -1.197 10.297 1.00 91.19 96 GLY A C 1
ATOM 761 O O . GLY A 1 96 ? 6.508 -0.374 9.529 1.00 91.19 96 GLY A O 1
ATOM 762 N N . SER A 1 97 ? 6.027 -2.508 10.040 1.00 93.69 97 SER A N 1
ATOM 763 C CA . SER A 1 97 ? 6.624 -3.084 8.827 1.00 93.69 97 SER A CA 1
ATOM 764 C C . SER A 1 97 ? 5.917 -2.624 7.548 1.00 93.69 97 SER A C 1
ATOM 766 O O . SER A 1 97 ? 6.588 -2.267 6.581 1.00 93.69 97 SER A O 1
ATOM 768 N N . LEU A 1 98 ? 4.585 -2.546 7.552 1.00 92.69 98 LEU A N 1
ATOM 769 C CA . LEU A 1 98 ? 3.785 -2.032 6.435 1.00 92.69 98 LEU A CA 1
ATOM 770 C C . LEU A 1 98 ? 4.107 -0.560 6.114 1.00 92.69 98 LEU A C 1
ATOM 772 O O . LEU A 1 98 ? 4.265 -0.194 4.949 1.00 92.69 98 LEU A O 1
ATOM 776 N N . ASN A 1 99 ? 4.305 0.279 7.135 1.00 90.69 99 ASN A N 1
ATOM 777 C CA . ASN A 1 99 ? 4.812 1.642 6.942 1.00 90.69 99 ASN A CA 1
ATOM 778 C C . ASN A 1 99 ? 6.230 1.659 6.340 1.00 90.69 99 ASN A C 1
ATOM 780 O O . ASN A 1 99 ? 6.545 2.517 5.512 1.00 90.69 99 ASN A O 1
ATOM 784 N N . GLY A 1 100 ? 7.081 0.706 6.731 1.00 94.19 100 GLY A N 1
ATOM 785 C CA . GLY A 1 100 ? 8.398 0.499 6.127 1.00 94.19 100 GLY A CA 1
ATOM 786 C C . GLY A 1 100 ? 8.316 0.172 4.633 1.00 94.19 100 GLY A C 1
ATOM 787 O O . GLY A 1 100 ? 9.059 0.756 3.843 1.00 94.19 100 GLY A O 1
ATOM 788 N N . LEU A 1 101 ? 7.364 -0.678 4.225 1.00 94.31 101 LEU A N 1
ATOM 789 C CA . LEU A 1 101 ? 7.109 -0.981 2.810 1.00 94.31 101 LEU A CA 1
ATOM 790 C C . LEU A 1 101 ? 6.740 0.276 2.018 1.00 94.31 101 LEU A C 1
ATOM 792 O O . LEU A 1 101 ? 7.298 0.503 0.947 1.00 94.31 101 LEU A O 1
ATOM 796 N N . ALA A 1 102 ? 5.861 1.128 2.557 1.00 94.31 102 ALA A N 1
ATOM 797 C CA . ALA A 1 102 ? 5.493 2.391 1.914 1.00 94.31 102 ALA A CA 1
ATOM 798 C C . ALA A 1 102 ? 6.709 3.308 1.683 1.00 94.31 102 ALA A C 1
ATOM 800 O O . ALA A 1 102 ? 6.815 3.944 0.632 1.00 94.31 102 ALA A O 1
ATOM 801 N N . SER A 1 103 ? 7.654 3.345 2.632 1.00 94.12 103 SER A N 1
ATOM 802 C CA . SER A 1 103 ? 8.921 4.070 2.461 1.00 94.12 103 SER A CA 1
ATOM 803 C C . SER A 1 103 ? 9.770 3.458 1.351 1.00 94.12 103 SER A C 1
ATOM 805 O O . SER A 1 103 ? 10.209 4.175 0.457 1.00 94.12 103 SER A O 1
ATOM 807 N N . GLY A 1 104 ? 9.938 2.134 1.355 1.00 94.06 104 GLY A N 1
ATOM 808 C CA . GLY A 1 104 ? 10.700 1.430 0.323 1.00 94.06 104 GLY A CA 1
ATOM 809 C C . GLY A 1 104 ? 10.133 1.638 -1.085 1.00 94.06 104 GLY A C 1
ATOM 810 O O . GLY A 1 104 ? 10.891 1.890 -2.017 1.00 94.06 104 GLY A O 1
ATOM 811 N N . ILE A 1 105 ? 8.804 1.607 -1.241 1.00 94.25 105 ILE A N 1
ATOM 812 C CA . ILE A 1 105 ? 8.122 1.901 -2.513 1.00 94.25 105 ILE A CA 1
ATOM 813 C C . ILE A 1 105 ? 8.410 3.339 -2.959 1.00 94.25 105 ILE A C 1
ATOM 815 O O . ILE A 1 105 ? 8.762 3.569 -4.118 1.00 94.25 105 ILE A O 1
ATOM 819 N N . ASN A 1 106 ? 8.285 4.310 -2.048 1.00 92.81 106 ASN A N 1
ATOM 820 C CA . ASN A 1 106 ? 8.566 5.713 -2.343 1.00 92.81 106 ASN A CA 1
ATOM 821 C C . ASN A 1 106 ? 10.008 5.909 -2.834 1.00 92.81 106 ASN A C 1
ATOM 823 O O . ASN A 1 106 ? 10.232 6.578 -3.842 1.00 92.81 106 ASN A O 1
ATOM 827 N N . ASP A 1 107 ? 10.972 5.300 -2.151 1.00 91.38 107 ASP A N 1
ATOM 828 C CA . ASP A 1 107 ? 12.390 5.468 -2.456 1.00 91.38 107 ASP A CA 1
ATOM 829 C C . ASP A 1 107 ? 12.772 4.748 -3.756 1.00 91.38 107 ASP A C 1
ATOM 831 O O . ASP A 1 107 ? 13.453 5.331 -4.605 1.00 91.38 107 ASP A O 1
ATOM 835 N N . LEU A 1 108 ? 12.243 3.538 -3.991 1.00 89.69 108 LEU A N 1
ATOM 836 C CA . LEU A 1 108 ? 12.383 2.842 -5.274 1.00 89.69 108 LEU A CA 1
ATOM 837 C C . LEU A 1 108 ? 11.840 3.682 -6.430 1.00 89.69 108 LEU A C 1
ATOM 839 O O . LEU A 1 108 ? 12.508 3.816 -7.456 1.00 89.69 108 LEU A O 1
ATOM 843 N N . ARG A 1 109 ? 10.664 4.295 -6.268 1.00 88.44 109 ARG A N 1
ATOM 844 C CA . ARG A 1 109 ? 10.094 5.184 -7.285 1.00 88.44 109 ARG A CA 1
ATOM 845 C C . ARG A 1 109 ? 10.961 6.418 -7.504 1.00 88.44 109 ARG A C 1
ATOM 847 O O . ARG A 1 109 ? 11.144 6.819 -8.649 1.00 88.44 109 ARG A O 1
ATOM 854 N N . ASN A 1 110 ? 11.492 7.032 -6.452 1.00 87.56 110 ASN A N 1
ATOM 855 C CA . ASN A 1 110 ? 12.308 8.241 -6.593 1.00 87.56 110 ASN A CA 1
ATOM 856 C C . ASN A 1 110 ? 13.615 7.979 -7.348 1.00 87.56 110 ASN A C 1
ATOM 858 O O . ASN A 1 110 ? 14.022 8.806 -8.159 1.00 87.56 110 ASN A O 1
ATOM 862 N N . HIS A 1 111 ? 14.242 6.824 -7.122 1.00 84.12 111 HIS A N 1
ATOM 863 C CA . HIS A 1 111 ? 15.505 6.475 -7.770 1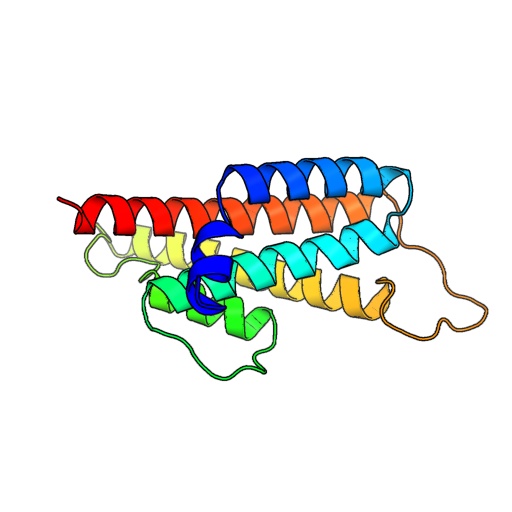.00 84.12 111 HIS A CA 1
ATOM 864 C C . HIS A 1 111 ? 15.341 5.803 -9.140 1.00 84.12 111 HIS A C 1
ATOM 866 O O . HIS A 1 111 ? 16.196 5.980 -10.006 1.00 84.12 111 HIS A O 1
ATOM 872 N N . TYR A 1 112 ? 14.265 5.038 -9.351 1.00 82.81 112 TYR A N 1
ATOM 873 C CA . TYR A 1 112 ? 14.126 4.156 -10.519 1.00 82.81 112 TYR A CA 1
ATOM 874 C C . TYR A 1 112 ? 12.808 4.309 -11.288 1.00 82.81 112 TYR A C 1
ATOM 876 O O . TYR A 1 112 ? 12.613 3.624 -12.297 1.00 82.81 112 TYR A O 1
ATOM 884 N N . GLY A 1 113 ? 11.915 5.189 -10.833 1.00 69.94 113 GLY A N 1
ATOM 885 C CA . GLY A 1 113 ? 10.658 5.536 -11.495 1.00 69.94 113 GLY A CA 1
ATOM 886 C C . GLY A 1 113 ? 10.850 6.472 -12.695 1.00 69.94 113 GLY A C 1
ATOM 887 O O . GLY A 1 113 ? 11.919 7.037 -12.921 1.00 69.94 113 GLY A O 1
ATOM 888 N N . SER A 1 114 ? 9.794 6.668 -13.484 1.00 67.19 114 SER A N 1
ATOM 889 C CA . SER A 1 114 ? 9.811 7.504 -14.696 1.00 67.19 114 SER A CA 1
ATOM 890 C C . SER A 1 114 ? 9.768 9.019 -14.442 1.00 67.19 114 SER A C 1
ATOM 892 O O . SER A 1 114 ? 9.844 9.797 -15.387 1.00 67.19 114 SER A O 1
ATOM 894 N N . GLY A 1 115 ? 9.694 9.457 -13.180 1.00 57.38 115 GLY A N 1
ATOM 895 C CA . GLY A 1 115 ? 9.410 10.847 -12.806 1.00 57.38 115 GLY A CA 1
ATOM 896 C C . GLY A 1 115 ? 10.576 11.847 -12.848 1.00 57.38 115 GLY A C 1
ATOM 897 O O . GLY A 1 115 ? 10.348 13.012 -12.521 1.00 57.38 115 GLY A O 1
ATOM 898 N N . HIS A 1 116 ? 11.802 11.445 -13.207 1.00 57.78 116 HIS A N 1
ATOM 899 C CA . HIS A 1 116 ? 12.986 12.323 -13.212 1.00 57.78 116 HIS A CA 1
ATOM 900 C C . HIS A 1 116 ? 13.826 12.204 -14.494 1.00 57.78 116 HIS A C 1
ATOM 902 O O . HIS A 1 116 ? 13.882 11.147 -15.125 1.00 57.78 116 HIS A O 1
ATOM 908 N N . VAL A 1 117 ? 14.485 13.313 -14.868 1.00 47.94 117 VAL A N 1
ATOM 909 C CA . VAL A 1 117 ? 15.411 13.395 -16.010 1.00 47.94 117 VAL A CA 1
ATOM 910 C C . VAL A 1 117 ? 16.545 12.402 -15.788 1.00 47.94 117 VAL A C 1
ATOM 912 O O . VAL A 1 117 ? 17.288 12.493 -14.814 1.00 47.94 117 VAL A O 1
ATOM 915 N N . ARG A 1 118 ? 16.650 11.425 -16.686 1.00 60.22 118 ARG A N 1
ATOM 916 C CA . ARG A 1 118 ? 17.629 10.347 -16.579 1.00 60.22 118 ARG A CA 1
ATOM 917 C C . ARG A 1 118 ? 18.999 10.853 -17.019 1.00 60.22 118 ARG A C 1
ATOM 919 O O . ARG A 1 118 ? 19.149 11.350 -18.134 1.00 60.22 118 ARG A O 1
ATOM 926 N N . GLU A 1 119 ? 20.006 10.695 -16.166 1.00 56.03 119 GLU A N 1
ATOM 927 C CA . GLU A 1 119 ? 21.401 10.817 -16.592 1.00 56.03 119 GLU A CA 1
ATOM 928 C C . GLU A 1 119 ? 21.714 9.772 -17.677 1.00 56.03 119 GLU A C 1
ATOM 930 O O . GLU A 1 119 ? 21.093 8.706 -17.732 1.00 56.03 119 GLU A O 1
ATOM 935 N N . ARG A 1 120 ? 22.711 10.048 -18.530 1.00 52.03 120 ARG A N 1
ATOM 936 C CA . ARG A 1 120 ? 23.108 9.191 -19.670 1.00 52.03 120 ARG A CA 1
ATOM 937 C C . ARG A 1 120 ? 23.416 7.722 -19.311 1.00 52.03 120 ARG A C 1
ATOM 939 O O . ARG A 1 120 ? 23.440 6.897 -20.214 1.00 52.03 120 ARG A O 1
ATOM 946 N N . ASN A 1 121 ? 23.598 7.395 -18.026 1.00 56.66 121 ASN A N 1
ATOM 947 C CA . ASN A 1 121 ? 23.941 6.061 -17.516 1.00 56.66 121 ASN A CA 1
ATOM 948 C C . ASN A 1 121 ? 22.830 5.399 -16.671 1.00 56.66 121 ASN A C 1
ATOM 950 O O . ASN A 1 121 ? 23.124 4.526 -15.853 1.00 56.66 121 ASN A O 1
ATOM 954 N N . PHE A 1 122 ? 21.562 5.800 -16.821 1.00 64.44 122 PHE A N 1
ATOM 955 C CA . PHE A 1 122 ? 20.458 5.189 -16.070 1.00 64.44 122 PHE A CA 1
ATOM 956 C C . PHE A 1 122 ? 20.368 3.675 -16.320 1.00 64.44 122 PHE A C 1
ATOM 958 O O . PHE A 1 122 ? 20.047 3.225 -17.422 1.00 64.44 122 PHE A O 1
ATOM 965 N N . LYS A 1 123 ? 20.613 2.884 -15.272 1.00 65.62 123 LYS A N 1
ATOM 966 C CA . LYS A 1 123 ? 20.418 1.435 -15.289 1.00 65.62 123 LYS A CA 1
ATOM 967 C C . LYS A 1 123 ? 19.021 1.123 -14.768 1.00 65.62 123 LYS A C 1
ATOM 969 O O . LYS A 1 123 ? 18.721 1.386 -13.605 1.00 65.62 123 LYS A O 1
ATOM 974 N N . ALA A 1 124 ? 18.180 0.558 -15.629 1.00 66.88 124 ALA A N 1
ATOM 975 C CA . ALA A 1 124 ? 16.851 0.113 -15.233 1.00 66.88 124 ALA A CA 1
ATOM 976 C C . ALA A 1 124 ? 16.940 -0.907 -14.086 1.00 66.88 124 ALA A C 1
ATOM 978 O O . ALA A 1 124 ? 17.835 -1.760 -14.055 1.00 66.88 124 ALA A O 1
ATOM 979 N N . LEU A 1 125 ? 16.007 -0.803 -13.139 1.00 76.19 125 LEU A N 1
ATOM 980 C CA . LEU A 1 125 ? 15.888 -1.752 -12.040 1.00 76.19 125 LEU A CA 1
ATOM 981 C C . LEU A 1 125 ? 15.509 -3.138 -12.590 1.00 76.19 125 LEU A C 1
ATOM 983 O O . LEU A 1 125 ? 14.808 -3.247 -13.596 1.00 76.19 125 LEU A O 1
ATOM 987 N N . SER A 1 126 ? 15.977 -4.209 -11.947 1.00 85.56 126 SER A N 1
ATOM 988 C CA . SER A 1 126 ? 15.637 -5.568 -12.374 1.00 85.56 126 SER A CA 1
ATOM 989 C C . SER A 1 126 ? 14.140 -5.852 -12.203 1.00 85.56 126 SER A C 1
ATOM 991 O O . SER A 1 126 ? 13.506 -5.349 -11.272 1.00 85.56 126 SER A O 1
ATOM 993 N N . LYS A 1 127 ? 13.602 -6.738 -13.054 1.00 91.00 127 LYS A N 1
ATOM 994 C CA . LYS A 1 127 ? 12.223 -7.251 -12.965 1.00 91.00 127 LYS A CA 1
ATOM 995 C C . LYS A 1 127 ? 11.852 -7.658 -11.532 1.00 91.00 127 LYS A C 1
ATOM 997 O O . LYS A 1 127 ? 10.845 -7.200 -11.011 1.00 91.00 127 LYS A O 1
ATOM 1002 N N . LYS A 1 128 ? 12.728 -8.413 -10.857 1.00 92.75 128 LYS A N 1
ATOM 1003 C CA . LYS A 1 128 ? 12.511 -8.905 -9.483 1.00 92.75 128 LYS A CA 1
ATOM 1004 C C . LYS A 1 128 ? 12.264 -7.799 -8.456 1.00 92.75 128 LYS A C 1
ATOM 1006 O O . LYS A 1 128 ? 11.495 -7.981 -7.520 1.00 92.75 128 LYS A O 1
ATOM 1011 N N . HIS A 1 129 ? 12.917 -6.650 -8.602 1.00 91.56 129 HIS A N 1
ATOM 1012 C CA . HIS A 1 129 ? 12.699 -5.540 -7.677 1.00 91.56 129 HIS A CA 1
ATOM 1013 C C . HIS A 1 129 ? 11.446 -4.723 -8.033 1.00 91.56 129 HIS A C 1
ATOM 1015 O O . HIS A 1 129 ? 10.819 -4.161 -7.136 1.00 91.56 129 HIS A O 1
ATOM 1021 N N . ALA A 1 130 ? 11.046 -4.682 -9.309 1.00 93.38 130 ALA A N 1
ATOM 1022 C CA . ALA A 1 130 ? 9.741 -4.141 -9.687 1.00 93.38 130 ALA A CA 1
ATOM 1023 C C . ALA A 1 130 ? 8.603 -5.026 -9.150 1.00 93.38 130 ALA A C 1
ATOM 1025 O O . ALA A 1 130 ? 7.673 -4.503 -8.543 1.00 93.38 130 ALA A O 1
ATOM 1026 N N . GLU A 1 131 ? 8.732 -6.354 -9.258 1.00 95.94 131 GLU A N 1
ATOM 1027 C CA . GLU A 1 131 ? 7.821 -7.329 -8.634 1.00 95.94 131 GLU A CA 1
ATOM 1028 C C . GLU A 1 131 ? 7.702 -7.109 -7.126 1.00 95.94 131 GLU A C 1
ATOM 1030 O O . GLU A 1 131 ? 6.594 -7.089 -6.599 1.00 95.94 131 GLU A O 1
ATOM 1035 N N . LEU A 1 132 ? 8.824 -6.879 -6.433 1.00 95.44 132 LEU A N 1
ATOM 1036 C CA . LEU A 1 132 ? 8.819 -6.567 -5.003 1.00 95.44 132 LEU A CA 1
ATOM 1037 C C . LEU A 1 132 ? 8.006 -5.301 -4.697 1.00 95.44 132 LEU A C 1
ATOM 1039 O O . LEU A 1 132 ? 7.194 -5.301 -3.774 1.00 95.44 132 LEU A O 1
ATOM 1043 N N . SER A 1 133 ? 8.201 -4.228 -5.470 1.00 95.62 133 SER A N 1
ATOM 1044 C CA . SER A 1 133 ? 7.467 -2.974 -5.273 1.00 95.62 133 SER A CA 1
ATOM 1045 C C . SER A 1 133 ? 5.968 -3.131 -5.541 1.00 95.62 133 SER A C 1
ATOM 1047 O O . SER A 1 133 ? 5.167 -2.612 -4.766 1.00 95.62 133 SER A O 1
ATOM 1049 N N . VAL A 1 134 ? 5.597 -3.852 -6.604 1.00 96.44 134 VAL A N 1
ATOM 1050 C CA . VAL A 1 134 ? 4.202 -4.163 -6.956 1.00 96.44 134 VAL A CA 1
ATOM 1051 C C . VAL A 1 134 ? 3.556 -5.055 -5.893 1.00 96.44 134 VAL A C 1
ATOM 1053 O O . VAL A 1 134 ? 2.490 -4.737 -5.384 1.00 96.44 134 VAL A O 1
ATOM 1056 N N . GLY A 1 135 ? 4.211 -6.135 -5.468 1.00 96.75 135 GLY A N 1
ATOM 1057 C CA . GLY A 1 135 ? 3.682 -7.019 -4.425 1.00 96.75 135 GLY A CA 1
ATOM 1058 C C . GLY A 1 135 ? 3.495 -6.312 -3.077 1.00 96.75 135 GLY A C 1
ATOM 1059 O O . GLY A 1 135 ? 2.494 -6.531 -2.387 1.00 96.75 135 GLY A O 1
ATOM 1060 N N . ALA A 1 136 ? 4.421 -5.415 -2.723 1.00 96.81 136 ALA A N 1
ATOM 1061 C CA . ALA A 1 136 ? 4.321 -4.603 -1.517 1.00 96.81 136 ALA A CA 1
ATOM 1062 C C . ALA A 1 136 ? 3.146 -3.611 -1.579 1.00 96.81 136 ALA A C 1
ATOM 1064 O O . ALA A 1 136 ? 2.401 -3.497 -0.603 1.00 96.81 136 ALA A O 1
ATOM 1065 N N . SER A 1 137 ? 2.939 -2.927 -2.714 1.00 96.81 137 SER A N 1
ATOM 1066 C CA . SER A 1 137 ? 1.812 -1.997 -2.865 1.00 96.81 137 SER A CA 1
ATOM 1067 C C . SER A 1 137 ? 0.471 -2.724 -2.861 1.00 96.81 137 SER A C 1
ATOM 1069 O O . SER A 1 137 ? -0.461 -2.242 -2.221 1.00 96.81 137 SER A O 1
ATOM 1071 N N . ILE A 1 138 ? 0.377 -3.899 -3.493 1.00 96.06 138 ILE A N 1
ATOM 1072 C CA . ILE A 1 138 ? -0.830 -4.739 -3.501 1.00 96.06 138 ILE A CA 1
ATOM 1073 C C . ILE A 1 138 ? -1.209 -5.158 -2.086 1.00 96.06 138 ILE A C 1
ATOM 1075 O O . ILE A 1 138 ? -2.349 -4.956 -1.672 1.00 96.06 138 ILE A O 1
ATOM 1079 N N . THR A 1 139 ? -0.249 -5.715 -1.341 1.00 95.75 139 THR A N 1
ATOM 1080 C CA . THR A 1 139 ? -0.467 -6.170 0.040 1.00 95.75 139 THR A CA 1
ATOM 1081 C C . THR A 1 139 ? -1.009 -5.037 0.905 1.00 95.75 139 THR A C 1
ATOM 1083 O O . THR A 1 139 ? -2.008 -5.206 1.600 1.00 95.75 139 THR A O 1
ATOM 1086 N N . LEU A 1 140 ? -0.378 -3.863 0.826 1.00 95.69 140 LEU A N 1
ATOM 1087 C CA . LEU A 1 140 ? -0.766 -2.714 1.634 1.00 95.69 140 LEU A CA 1
ATOM 1088 C C . LEU A 1 140 ? -2.117 -2.127 1.203 1.00 95.69 140 LEU A C 1
ATOM 1090 O O . LEU A 1 140 ? -2.947 -1.819 2.051 1.00 95.69 140 LEU A O 1
ATOM 1094 N N . THR A 1 141 ? -2.353 -2.018 -0.107 1.00 95.62 141 THR A N 1
ATOM 1095 C CA . THR A 1 141 ? -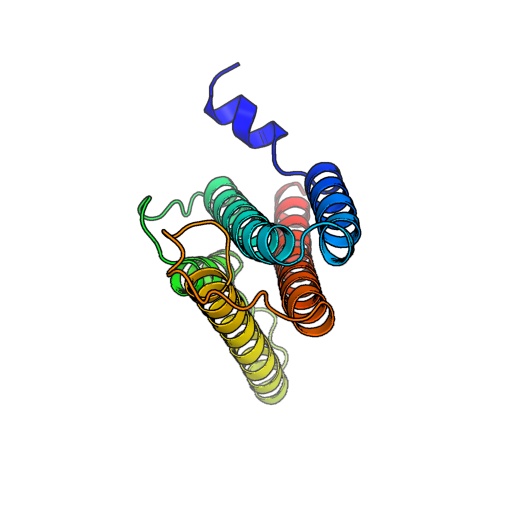3.609 -1.501 -0.669 1.00 95.62 141 THR A CA 1
ATOM 1096 C C . THR A 1 141 ? -4.790 -2.368 -0.257 1.00 95.62 141 THR A C 1
ATOM 1098 O O . THR A 1 141 ? -5.790 -1.823 0.198 1.00 95.62 141 THR A O 1
ATOM 1101 N N . ARG A 1 142 ? -4.669 -3.699 -0.368 1.00 94.06 142 ARG A N 1
ATOM 1102 C CA . ARG A 1 142 ? -5.733 -4.631 0.032 1.00 94.06 142 ARG A CA 1
ATOM 1103 C C . ARG A 1 142 ? -6.035 -4.532 1.517 1.00 94.06 142 ARG A C 1
ATOM 1105 O O . ARG A 1 142 ? -7.177 -4.296 1.872 1.00 94.06 142 ARG A O 1
ATOM 1112 N N . TYR A 1 143 ? -5.011 -4.604 2.368 1.00 93.88 143 TYR A N 1
ATOM 1113 C CA . TYR A 1 143 ? -5.218 -4.525 3.813 1.00 93.88 143 TYR A CA 1
ATOM 1114 C C . TYR A 1 143 ? -5.949 -3.240 4.233 1.00 93.88 143 TYR A C 1
ATOM 1116 O O . TYR A 1 143 ? -6.905 -3.296 5.002 1.00 93.88 143 TYR A O 1
ATOM 1124 N N . LEU A 1 144 ? -5.534 -2.083 3.703 1.00 94.25 144 LEU A N 1
ATOM 1125 C CA . LEU A 1 144 ? -6.171 -0.800 4.012 1.00 94.25 144 LEU A CA 1
ATOM 1126 C C . LEU A 1 144 ? -7.600 -0.713 3.458 1.00 94.25 144 LEU A C 1
ATOM 1128 O O . LEU A 1 144 ? -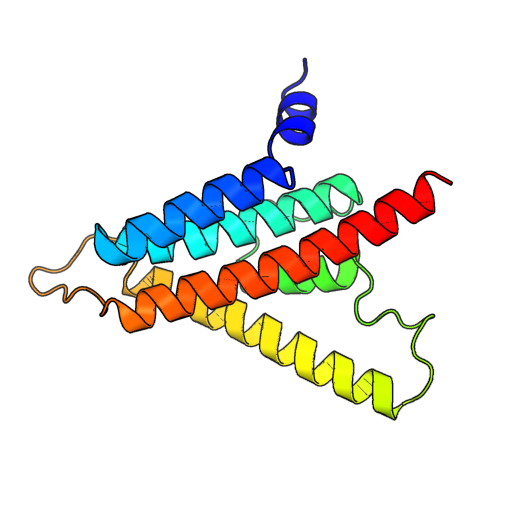8.495 -0.244 4.158 1.00 94.25 144 LEU A O 1
ATOM 1132 N N . TRP A 1 145 ? -7.815 -1.161 2.218 1.00 94.00 145 TRP A N 1
ATOM 1133 C CA . TRP A 1 145 ? -9.124 -1.105 1.572 1.00 94.00 145 TRP A CA 1
ATOM 1134 C C . TRP A 1 145 ? -10.135 -2.044 2.229 1.00 94.00 145 TRP A C 1
ATOM 1136 O O . TRP A 1 145 ? -11.248 -1.625 2.530 1.00 94.00 145 TRP A O 1
ATOM 1146 N N . ASP A 1 146 ? -9.739 -3.281 2.517 1.00 91.88 146 ASP A N 1
ATOM 1147 C CA . ASP A 1 146 ? -10.605 -4.259 3.174 1.00 91.88 146 ASP A CA 1
ATOM 1148 C C . ASP A 1 146 ? -10.988 -3.771 4.582 1.00 91.88 146 ASP A C 1
ATOM 1150 O O . ASP A 1 146 ? -12.168 -3.768 4.931 1.00 91.88 146 ASP A O 1
ATOM 1154 N N . SER A 1 147 ? -10.027 -3.214 5.333 1.00 91.69 147 SER A N 1
ATOM 1155 C CA . SER A 1 147 ? -10.293 -2.589 6.641 1.00 91.69 147 SER A CA 1
ATOM 1156 C C . SER A 1 147 ? -11.288 -1.424 6.543 1.00 91.69 147 SER A C 1
ATOM 1158 O O . SER A 1 147 ? -12.167 -1.267 7.389 1.00 91.69 147 SER A O 1
ATOM 1160 N N . PHE A 1 148 ? -11.178 -0.592 5.501 1.00 92.38 148 PHE A N 1
ATOM 1161 C CA . PHE A 1 148 ? -12.138 0.484 5.248 1.00 92.38 148 PHE A CA 1
ATOM 1162 C C . PHE A 1 148 ? -13.543 -0.065 4.961 1.00 92.38 148 PHE A C 1
ATOM 1164 O O . PHE A 1 148 ? -14.522 0.423 5.526 1.00 92.38 148 PHE A O 1
ATOM 1171 N N . ARG A 1 149 ? -13.648 -1.100 4.122 1.00 90.06 149 ARG A N 1
ATOM 1172 C CA . ARG A 1 149 ? -14.925 -1.730 3.760 1.00 90.06 149 ARG A CA 1
ATOM 1173 C C . ARG A 1 149 ? -15.621 -2.368 4.959 1.00 90.06 149 ARG A C 1
ATOM 1175 O O . ARG A 1 149 ? -16.845 -2.303 5.042 1.00 90.06 149 ARG A O 1
ATOM 1182 N N . GLU A 1 150 ? -14.877 -2.942 5.900 1.00 88.81 150 GLU A N 1
ATOM 1183 C CA . GLU A 1 150 ? -15.435 -3.453 7.159 1.00 88.81 150 GLU A CA 1
ATOM 1184 C C . GLU A 1 150 ? -16.074 -2.339 8.004 1.00 88.81 150 GLU A C 1
ATOM 1186 O O . GLU A 1 150 ? -17.192 -2.502 8.504 1.00 88.81 150 GLU A O 1
ATOM 1191 N N . ILE A 1 151 ? -15.413 -1.181 8.107 1.00 87.25 151 ILE A N 1
ATOM 1192 C CA . ILE A 1 151 ? -15.944 -0.003 8.811 1.00 87.25 151 ILE A CA 1
ATOM 1193 C C . ILE A 1 151 ? -17.186 0.544 8.096 1.00 87.25 151 ILE A C 1
ATOM 1195 O O . ILE A 1 151 ? -18.199 0.814 8.738 1.00 87.25 151 ILE A O 1
ATOM 1199 N N . GLU A 1 152 ? -17.129 0.689 6.771 1.00 85.50 152 GLU A N 1
ATOM 1200 C CA . GLU A 1 152 ? -18.250 1.172 5.959 1.00 85.50 152 GLU A CA 1
ATOM 1201 C C . GLU A 1 152 ? -19.481 0.264 6.102 1.00 85.50 152 GLU A C 1
ATOM 1203 O O . GLU A 1 152 ? -20.588 0.751 6.326 1.00 85.50 152 GLU A O 1
ATOM 1208 N N . ASN A 1 153 ? -19.295 -1.057 6.046 1.00 84.00 153 ASN A N 1
ATOM 1209 C CA . ASN A 1 153 ? -20.378 -2.021 6.236 1.00 84.00 153 ASN A CA 1
ATOM 1210 C C . ASN A 1 153 ? -20.960 -1.975 7.657 1.00 84.00 153 ASN A C 1
ATOM 1212 O O . ASN A 1 153 ? -22.166 -2.136 7.816 1.00 84.00 153 ASN A O 1
ATOM 1216 N N . SER A 1 154 ? -20.128 -1.729 8.673 1.00 81.75 154 SER A N 1
ATOM 1217 C CA . SER A 1 154 ? -20.569 -1.628 10.071 1.00 81.75 154 SER A CA 1
ATOM 1218 C C . SER A 1 154 ? -21.357 -0.346 10.362 1.00 81.75 154 SER A C 1
ATOM 1220 O O . SER A 1 154 ? -22.222 -0.358 11.228 1.00 81.75 154 SER A O 1
ATOM 1222 N N . ASN A 1 155 ? -21.078 0.749 9.645 1.00 72.25 155 ASN A N 1
ATOM 1223 C CA . ASN A 1 155 ? -21.780 2.033 9.791 1.00 72.25 155 ASN A CA 1
ATOM 1224 C C . ASN A 1 155 ? -23.078 2.128 8.965 1.00 72.25 155 ASN A C 1
ATOM 1226 O O . ASN A 1 155 ? -23.866 3.047 9.176 1.00 72.25 155 ASN A O 1
ATOM 1230 N N . ASN A 1 156 ? -23.272 1.229 7.995 1.00 59.72 156 ASN A N 1
ATOM 1231 C CA . ASN A 1 156 ? -24.482 1.138 7.166 1.00 59.72 156 ASN A CA 1
ATOM 1232 C C . ASN A 1 156 ? -25.544 0.176 7.745 1.00 59.72 156 ASN A C 1
ATOM 1234 O O . ASN A 1 156 ? -26.563 -0.070 7.094 1.00 59.72 156 ASN A O 1
ATOM 1238 N N . LEU A 1 157 ? -25.291 -0.371 8.939 1.00 44.19 157 LEU A N 1
ATOM 1239 C CA . LEU A 1 157 ? -26.212 -1.150 9.775 1.00 44.19 157 LEU A CA 1
ATOM 1240 C C . LEU A 1 157 ? -26.749 -0.272 10.911 1.00 44.19 157 LEU A C 1
ATOM 1242 O O . LEU A 1 157 ? -27.939 -0.450 11.254 1.00 44.19 157 LEU A O 1
#

Sequence (157 aa):
MSEAEVLKIKFSSEYINSQIDLMLEMVDRNPTEAIGKSKELLESCCKEICNNLGENKKDNLKLTQLVKETFKCLKIPNENMIIDETEDKIVKQITGSLNGLASGINDLRNHYGSGHVRERNFKALSKKHAELSVGASITLTRYLWDSFREIENSNNL

Secondary structure (DSSP, 8-state):
--HHHHHTTTSSHHHHHHHHHHHHHHHHH-HHHHHHHHHHHHHHHHHHHHHHTT----TT--HHHHHHHHHHHTTSS-TTT--SHHHHHHHHHHHHHHHHHHHHHHHHHHHHSTTSPPPTT--PPPHHHHHHHHHHHHHHHHHHHHHHHHHHHHHT-